Protein AF-A0A7K2XE17-F1 (afdb_monomer)

Solvent-accessible surface area (backbone atoms only — not comparable to full-atom values): 9477 Å² total; per-residue (Å²): 134,84,72,83,74,56,67,68,61,53,50,53,51,52,53,55,47,51,51,34,30,51,54,33,38,53,53,49,50,50,53,53,50,50,45,60,74,65,33,60,80,49,56,64,69,56,57,62,64,62,28,49,52,53,16,50,49,18,46,77,15,63,18,51,29,50,17,52,53,35,46,54,56,49,51,29,61,78,66,51,88,70,24,62,62,54,38,49,54,51,47,51,56,50,46,49,51,39,53,46,54,80,43,31,94,77,43,60,69,72,57,32,50,51,44,41,44,56,34,45,42,85,70,80,89,79,78,80,89,82,88,65,57,68,44,80,78,47,76,50,80,49,64,65,100,85,43,39,38,37,42,34,36,33,38,23,75,79,76,74,43,78,48,78,49,79,46,79,87

Secondary structure (DSSP, 8-state):
-PPPPPHHHHHHHHHHHHHHHHHHHHHHHHHHHHHHHH-HHHHTTS-HHHHHHHHHHHHHTT-HHHHHHHHHHHHGGGS-TTHHHHHHHHHHHHHHHHHHHHTGGGS-HHHHHHHHHHTTPPPPPPSPPPP--EEEEEEEEEE-SS-EEEEEEEEETTT--EEEEEEE-

Mean predicted aligned error: 8.04 Å

pLDDT: mean 89.32, std 10.53, range [36.03, 98.06]

Radius of gyration: 19.33 Å; Cα contacts (8 Å, |Δi|>4): 186; chains: 1; bounding box: 42×34×56 Å

Nearest PDB structures (foldseek):
  8y0w-assembly1_5  TM=8.447E-01  e=1.929E+00  Homo sapiens
  4ilu-assembly1_A-2  TM=6.349E-01  e=7.918E+00  Mycobacterium tuberculosis

Structure (mmCIF, N/CA/C/O backbone):
data_AF-A0A7K2XE17-F1
#
_entry.id   AF-A0A7K2XE17-F1
#
loop_
_atom_site.group_PDB
_atom_site.id
_atom_site.type_symbol
_atom_site.label_atom_id
_atom_site.label_alt_id
_atom_site.label_comp_id
_atom_site.label_asym_id
_atom_site.label_entity_id
_atom_site.label_seq_id
_atom_site.pdbx_PDB_ins_code
_atom_site.Cartn_x
_atom_site.Cartn_y
_atom_site.Cartn_z
_atom_site.occupancy
_atom_site.B_iso_or_equiv
_atom_site.auth_seq_id
_atom_site.auth_comp_id
_atom_site.auth_asym_id
_atom_site.auth_atom_id
_atom_site.pdbx_PDB_model_num
ATOM 1 N N . GLY A 1 1 ? -10.850 20.843 24.820 1.00 36.03 1 GLY A N 1
ATOM 2 C CA . GLY A 1 1 ? -11.757 19.750 24.444 1.00 36.03 1 GLY A CA 1
ATOM 3 C C . GLY A 1 1 ? -12.354 20.090 23.105 1.00 36.03 1 GLY A C 1
ATOM 4 O O . GLY A 1 1 ? -13.130 21.029 23.038 1.00 36.03 1 GLY A O 1
ATOM 5 N N . GLU A 1 2 ? -11.930 19.410 22.046 1.00 44.91 2 GLU A N 1
ATOM 6 C CA . GLU A 1 2 ? -12.621 19.460 20.756 1.00 44.91 2 GLU A CA 1
ATOM 7 C C . GLU A 1 2 ? -13.904 18.633 20.881 1.00 44.91 2 GLU A C 1
ATOM 9 O O . GLU A 1 2 ? -13.855 17.477 21.304 1.00 44.91 2 GLU A O 1
ATOM 14 N N . GLY A 1 3 ? -15.055 19.236 20.577 1.00 53.03 3 GLY A N 1
ATOM 15 C CA . GLY A 1 3 ? -16.318 18.503 20.481 1.00 53.03 3 GLY A CA 1
ATOM 16 C C . GLY A 1 3 ? -16.243 17.412 19.401 1.00 53.03 3 GLY A C 1
ATOM 17 O O . GLY A 1 3 ? -15.408 17.505 18.497 1.00 53.03 3 GLY A O 1
ATOM 18 N N . PRO A 1 4 ? -17.088 16.366 19.474 1.00 62.28 4 PRO A N 1
ATOM 19 C CA . PRO A 1 4 ? -17.073 15.288 18.492 1.00 62.28 4 PRO A CA 1
ATOM 20 C C . PRO A 1 4 ? -17.254 15.860 17.081 1.00 62.28 4 PRO A C 1
ATOM 22 O O . PRO A 1 4 ? -18.144 16.675 16.838 1.00 62.28 4 PRO A O 1
ATOM 25 N N . ALA A 1 5 ? -16.373 15.462 16.161 1.00 69.19 5 ALA A N 1
ATOM 26 C CA . ALA A 1 5 ? -16.381 15.962 14.793 1.00 69.19 5 ALA A CA 1
ATOM 27 C C . ALA A 1 5 ? -17.738 15.705 14.116 1.00 69.19 5 ALA A C 1
ATOM 29 O O . ALA A 1 5 ? -18.265 14.596 14.197 1.00 69.19 5 ALA A O 1
ATOM 30 N N . ASP A 1 6 ? -18.258 16.714 13.407 1.00 83.88 6 ASP A N 1
ATOM 31 C CA . ASP A 1 6 ? -19.505 16.623 12.639 1.00 83.88 6 ASP A CA 1
ATOM 32 C C . ASP A 1 6 ? -19.505 15.365 11.732 1.00 83.88 6 ASP A C 1
ATOM 34 O O . ASP A 1 6 ? -18.639 15.243 10.850 1.00 83.88 6 ASP A O 1
ATOM 38 N N . PRO A 1 7 ? -20.463 14.432 11.913 1.00 82.00 7 PRO A N 1
ATOM 39 C CA . PRO A 1 7 ? -20.561 13.200 11.132 1.00 82.00 7 PRO A CA 1
ATOM 40 C C . PRO A 1 7 ? -20.594 13.435 9.616 1.00 82.00 7 PRO A C 1
ATOM 42 O O . PRO A 1 7 ? -20.019 12.657 8.848 1.00 82.00 7 PRO A O 1
ATOM 45 N N . VAL A 1 8 ? -21.219 14.528 9.165 1.00 83.50 8 VAL A N 1
ATOM 46 C CA . VAL A 1 8 ? -21.309 14.874 7.739 1.00 83.50 8 VAL A CA 1
ATOM 47 C C . VAL A 1 8 ? -19.944 15.313 7.210 1.00 83.50 8 VAL A C 1
ATOM 49 O O . VAL A 1 8 ? -19.529 14.887 6.126 1.00 83.50 8 VAL A O 1
ATOM 52 N N . ALA A 1 9 ? -19.205 16.109 7.985 1.00 84.06 9 ALA A N 1
ATOM 53 C CA . ALA A 1 9 ? -17.843 16.512 7.652 1.00 84.06 9 ALA A CA 1
ATOM 54 C C . ALA A 1 9 ? -16.876 15.312 7.614 1.00 84.06 9 ALA A C 1
ATOM 56 O O . ALA A 1 9 ? -16.038 15.221 6.711 1.00 84.06 9 ALA A O 1
ATOM 57 N N . VAL A 1 10 ? -17.007 14.353 8.540 1.00 83.56 10 VAL A N 1
ATOM 58 C CA . VAL A 1 10 ? -16.211 13.110 8.551 1.00 83.56 10 VAL A CA 1
ATOM 59 C C . VAL A 1 10 ? -16.487 12.257 7.311 1.00 83.56 10 VAL A C 1
ATOM 61 O O . VAL A 1 10 ? -15.538 11.807 6.656 1.00 83.56 10 VAL A O 1
ATOM 64 N N . ARG A 1 11 ? -17.762 12.0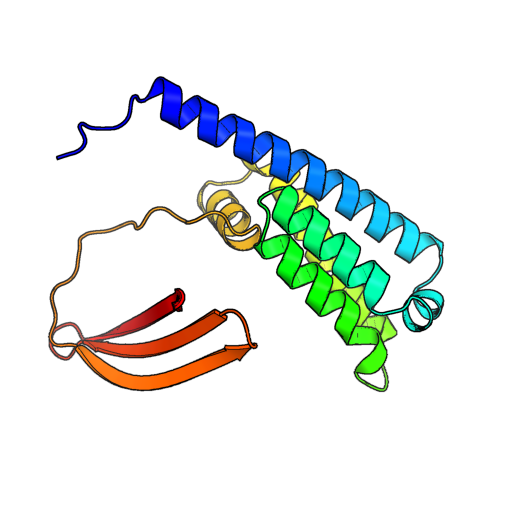76 6.943 1.00 83.75 11 ARG A N 1
ATOM 65 C CA . ARG A 1 11 ? -18.144 11.319 5.743 1.00 83.75 11 ARG A CA 1
ATOM 66 C C . ARG A 1 11 ? -17.584 11.961 4.474 1.00 83.75 11 ARG A C 1
ATOM 68 O O . ARG A 1 11 ? -16.876 11.295 3.724 1.00 83.75 11 ARG A O 1
ATOM 75 N N . ARG A 1 12 ? -17.776 13.275 4.297 1.00 88.75 12 ARG A N 1
ATOM 76 C CA . ARG A 1 12 ? -17.244 14.023 3.141 1.00 88.75 12 ARG A CA 1
ATOM 77 C C . ARG A 1 12 ? -15.722 13.928 3.022 1.00 88.75 12 ARG A C 1
ATOM 79 O O . ARG A 1 12 ? -15.197 13.818 1.916 1.00 88.75 12 ARG A O 1
ATOM 86 N N . ARG A 1 13 ? -14.985 13.976 4.140 1.00 88.88 13 ARG A N 1
ATOM 87 C CA . ARG A 1 13 ? -13.520 13.787 4.130 1.00 88.88 13 ARG A CA 1
ATOM 88 C C . ARG A 1 13 ? -13.135 12.378 3.688 1.00 88.88 13 ARG A C 1
ATOM 90 O O . ARG A 1 13 ? -12.219 12.234 2.881 1.00 88.88 13 ARG A O 1
ATOM 97 N N . THR A 1 14 ? -13.842 11.365 4.183 1.00 88.00 14 THR A N 1
ATOM 98 C CA . THR A 1 14 ? -13.619 9.963 3.805 1.00 88.00 14 THR A CA 1
ATOM 99 C C . THR A 1 14 ? -13.877 9.738 2.315 1.00 88.00 14 THR A C 1
ATOM 101 O O . THR A 1 14 ? -13.032 9.155 1.641 1.00 88.00 14 THR A O 1
ATOM 104 N N . GLU A 1 15 ? -14.981 10.263 1.781 1.00 91.62 15 GLU A N 1
ATOM 105 C CA . GLU A 1 15 ? -15.332 10.175 0.355 1.00 91.62 15 GLU A CA 1
ATOM 106 C C . GLU A 1 15 ? -14.296 10.876 -0.533 1.00 91.62 15 GLU A C 1
ATOM 108 O O . GLU A 1 15 ? -13.803 10.294 -1.498 1.00 91.62 15 GLU A O 1
ATOM 113 N N . ARG A 1 16 ? -13.887 12.104 -0.180 1.00 94.44 16 ARG A N 1
ATOM 114 C CA . ARG A 1 16 ? -12.844 12.841 -0.918 1.00 94.44 16 ARG A CA 1
ATOM 115 C C . ARG A 1 16 ? -11.512 12.096 -0.924 1.00 94.44 16 ARG A C 1
ATOM 117 O O . ARG A 1 16 ? -10.844 12.057 -1.955 1.00 94.44 16 ARG A O 1
ATOM 124 N N . ARG A 1 17 ? -11.123 11.501 0.208 1.00 94.50 17 ARG A N 1
ATOM 125 C CA . ARG A 1 17 ? -9.916 10.671 0.298 1.00 94.50 17 ARG A CA 1
ATOM 126 C C . ARG A 1 17 ? -10.033 9.433 -0.588 1.00 94.50 17 ARG A C 1
ATOM 128 O O . ARG A 1 17 ? -9.111 9.156 -1.345 1.00 94.50 17 ARG A O 1
ATOM 135 N N . ALA A 1 18 ? -11.167 8.736 -0.552 1.00 94.81 18 ALA A N 1
ATOM 136 C CA . ALA A 1 18 ? -11.401 7.574 -1.404 1.00 94.81 18 ALA A CA 1
ATOM 137 C C . ALA A 1 18 ? -11.346 7.927 -2.902 1.00 94.81 18 ALA A C 1
ATOM 139 O O . ALA A 1 18 ? -10.758 7.181 -3.685 1.00 94.81 18 ALA A O 1
ATOM 140 N N . ALA A 1 19 ? -11.880 9.086 -3.300 1.00 96.62 19 ALA A N 1
ATOM 141 C CA . ALA A 1 19 ? -11.807 9.572 -4.677 1.00 96.62 19 ALA A CA 1
ATOM 142 C C . ALA A 1 19 ? -10.360 9.848 -5.129 1.00 96.62 19 ALA A C 1
ATOM 144 O O . ALA A 1 19 ? -9.980 9.449 -6.229 1.00 96.62 19 ALA A O 1
ATOM 145 N N . ARG A 1 20 ? -9.533 10.467 -4.271 1.00 98.00 20 ARG A N 1
ATOM 146 C CA . ARG A 1 20 ? -8.102 10.693 -4.552 1.00 98.00 20 ARG A CA 1
ATOM 147 C C . ARG A 1 20 ? -7.348 9.378 -4.742 1.00 98.00 20 ARG A C 1
ATOM 149 O O . ARG A 1 20 ? -6.683 9.218 -5.761 1.00 98.00 20 ARG A O 1
ATOM 156 N N . ILE A 1 21 ? -7.538 8.421 -3.831 1.00 97.94 21 ILE A N 1
ATOM 157 C CA . ILE A 1 21 ? -6.902 7.096 -3.915 1.00 97.94 21 ILE A CA 1
ATOM 158 C C . ILE A 1 21 ? -7.343 6.382 -5.195 1.00 97.94 21 ILE A C 1
ATOM 160 O O . ILE A 1 21 ? -6.516 5.831 -5.907 1.00 97.94 21 ILE A O 1
ATOM 164 N N . THR A 1 22 ? -8.633 6.445 -5.530 1.00 98.06 22 THR A N 1
ATOM 165 C CA . THR A 1 22 ? -9.182 5.845 -6.756 1.00 98.06 22 THR A CA 1
ATOM 166 C C . THR A 1 22 ? -8.557 6.434 -8.019 1.00 98.06 22 THR A C 1
ATOM 168 O O . THR A 1 22 ? -8.248 5.692 -8.948 1.00 98.06 22 THR A O 1
ATOM 171 N N . SER A 1 23 ? -8.353 7.753 -8.062 1.00 97.50 23 SER A N 1
ATOM 172 C CA . SER A 1 23 ? -7.655 8.400 -9.175 1.00 97.50 23 SER A CA 1
ATOM 173 C C . SER A 1 23 ? -6.205 7.925 -9.279 1.00 97.50 23 SER A C 1
ATOM 175 O O . SER A 1 23 ? -5.765 7.575 -10.370 1.00 97.50 23 SER A O 1
ATOM 177 N N . GLY A 1 24 ? -5.487 7.864 -8.151 1.00 97.50 24 GLY A N 1
ATOM 178 C CA . GLY A 1 24 ? -4.109 7.370 -8.107 1.00 97.50 24 GLY A CA 1
ATOM 179 C C . GLY A 1 24 ? -3.987 5.911 -8.550 1.00 97.50 24 GLY A C 1
ATOM 180 O O . GLY A 1 24 ? -3.167 5.603 -9.406 1.00 97.50 24 GLY A O 1
ATOM 181 N N . ALA A 1 25 ? -4.856 5.029 -8.051 1.00 97.44 25 ALA A N 1
ATOM 182 C CA . ALA A 1 25 ? -4.868 3.611 -8.415 1.00 97.44 25 ALA A CA 1
ATOM 183 C C . ALA A 1 25 ? -5.106 3.392 -9.920 1.00 97.44 25 ALA A C 1
ATOM 185 O O . ALA A 1 25 ? -4.471 2.541 -10.530 1.00 97.44 25 ALA A O 1
ATOM 186 N N . ARG A 1 26 ? -5.980 4.189 -10.554 1.00 97.50 26 ARG A N 1
ATOM 187 C CA . ARG A 1 26 ? -6.195 4.123 -12.013 1.00 97.50 26 ARG A CA 1
ATOM 188 C C . ARG A 1 26 ? -4.979 4.592 -12.807 1.00 97.50 26 ARG A C 1
ATOM 190 O O . ARG A 1 26 ? -4.645 3.992 -13.824 1.00 97.50 26 ARG A O 1
ATOM 197 N N . GLU A 1 27 ? -4.318 5.659 -12.358 1.00 96.31 27 GLU A N 1
ATOM 198 C CA . GLU A 1 27 ? -3.073 6.112 -12.986 1.00 96.31 27 GLU A CA 1
ATOM 199 C C . GLU A 1 27 ? -1.973 5.048 -12.853 1.00 96.31 27 GLU A C 1
ATOM 201 O O . GLU A 1 27 ? -1.265 4.766 -13.820 1.00 96.31 27 GLU A O 1
ATOM 206 N N . LEU A 1 28 ? -1.852 4.423 -11.677 1.00 96.50 28 LEU A N 1
ATOM 207 C CA . LEU A 1 28 ? -0.892 3.350 -11.436 1.00 96.50 28 LEU A CA 1
ATOM 208 C C . LEU A 1 28 ? -1.183 2.119 -12.308 1.00 96.50 28 LEU A C 1
ATOM 210 O O . LEU A 1 28 ? -0.263 1.605 -12.941 1.00 96.50 28 LEU A O 1
ATOM 214 N N . GLU A 1 29 ? -2.447 1.707 -12.433 1.00 95.44 29 GLU A N 1
ATOM 215 C CA . GLU A 1 29 ? -2.879 0.623 -13.327 1.00 95.44 29 GLU A CA 1
ATOM 216 C C . GLU A 1 29 ? -2.466 0.890 -14.786 1.00 95.44 29 GLU A C 1
ATOM 218 O O . GLU A 1 29 ? -1.941 -0.002 -15.463 1.00 95.44 29 GLU A O 1
ATOM 223 N N . GLN A 1 30 ? -2.634 2.129 -15.260 1.00 94.44 30 GLN A N 1
ATOM 224 C CA . GLN A 1 30 ? -2.212 2.535 -16.600 1.00 94.44 30 GLN A CA 1
ATOM 225 C C . GLN A 1 30 ? -0.687 2.448 -16.759 1.00 94.44 30 GLN A C 1
ATOM 227 O O . GLN A 1 30 ? -0.205 1.829 -17.708 1.00 94.44 30 GLN A O 1
ATOM 232 N N . ARG A 1 31 ? 0.080 2.981 -15.799 1.00 93.31 31 ARG A N 1
ATOM 233 C CA . ARG A 1 31 ? 1.553 2.927 -15.817 1.00 93.31 31 ARG A CA 1
ATOM 234 C C . ARG A 1 31 ? 2.087 1.493 -15.783 1.00 93.31 31 ARG A C 1
ATOM 236 O O . ARG A 1 31 ? 3.008 1.173 -16.530 1.00 93.31 31 ARG A O 1
ATOM 243 N N . LEU A 1 32 ? 1.505 0.620 -14.956 1.00 93.62 32 LEU A N 1
ATOM 244 C CA . LEU A 1 32 ? 1.854 -0.805 -14.913 1.00 93.62 32 LEU A CA 1
ATOM 245 C C . LEU A 1 32 ? 1.565 -1.486 -16.254 1.00 93.62 32 LEU A C 1
ATOM 247 O O . LEU A 1 32 ? 2.377 -2.266 -16.745 1.00 93.62 32 LEU A O 1
ATOM 251 N N . THR A 1 33 ? 0.435 -1.162 -16.880 1.00 92.88 33 THR A N 1
ATOM 252 C CA . THR A 1 33 ? 0.084 -1.696 -18.200 1.00 92.88 33 THR A CA 1
ATOM 253 C C . THR A 1 33 ? 1.082 -1.243 -19.266 1.00 92.88 33 THR A C 1
AT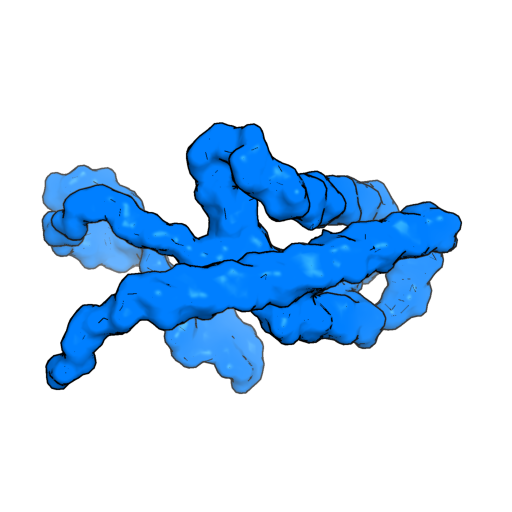OM 255 O O . THR A 1 33 ? 1.528 -2.054 -20.078 1.00 92.88 33 THR A O 1
ATOM 258 N N . ASP A 1 34 ? 1.472 0.030 -19.255 1.00 91.81 34 ASP A N 1
ATOM 259 C CA . ASP A 1 34 ? 2.428 0.577 -20.219 1.00 91.81 34 ASP A CA 1
ATOM 260 C C . ASP A 1 34 ? 3.839 0.011 -20.021 1.00 91.81 34 ASP A C 1
ATOM 262 O O . ASP A 1 34 ? 4.514 -0.304 -21.003 1.00 91.81 34 ASP A O 1
ATOM 266 N N . LEU A 1 35 ? 4.249 -0.233 -18.773 1.00 90.50 35 LEU A N 1
ATOM 267 C CA . LEU A 1 35 ? 5.476 -0.964 -18.454 1.00 90.50 35 LEU A CA 1
ATOM 268 C C . LEU A 1 35 ? 5.476 -2.366 -19.079 1.00 90.50 35 LEU A C 1
ATOM 270 O O . LEU A 1 35 ? 6.452 -2.763 -19.717 1.00 90.50 35 LEU A O 1
ATOM 274 N N . LEU A 1 36 ? 4.381 -3.115 -18.912 1.00 90.69 36 LEU A N 1
ATOM 275 C CA . LEU A 1 36 ? 4.258 -4.470 -19.451 1.00 90.69 36 LEU A CA 1
ATOM 276 C C . LEU A 1 36 ? 4.238 -4.471 -20.984 1.00 90.69 36 LEU A C 1
ATOM 278 O O . LEU A 1 36 ? 4.899 -5.310 -21.594 1.00 90.69 36 LEU A O 1
ATOM 282 N N . ARG A 1 37 ? 3.556 -3.503 -21.613 1.00 90.62 37 ARG A N 1
ATOM 283 C CA . ARG A 1 37 ? 3.572 -3.312 -23.076 1.00 90.62 37 ARG A CA 1
ATOM 284 C C . ARG A 1 37 ? 4.963 -2.963 -23.605 1.00 90.62 37 ARG A C 1
ATOM 286 O O . ARG A 1 37 ? 5.343 -3.447 -24.665 1.00 90.62 37 ARG A O 1
ATOM 293 N N . GLY A 1 38 ? 5.713 -2.135 -22.877 1.00 88.75 38 GLY A N 1
ATOM 294 C CA . GLY A 1 38 ? 7.083 -1.743 -23.223 1.00 88.75 38 GLY A CA 1
ATOM 295 C C . GLY A 1 38 ? 8.130 -2.837 -22.985 1.00 88.75 38 GLY A C 1
ATOM 296 O O . GLY A 1 38 ? 9.267 -2.713 -23.444 1.00 88.75 38 GLY A O 1
ATOM 297 N N . GLY A 1 39 ? 7.748 -3.914 -22.294 1.00 89.69 39 GLY A N 1
ATOM 298 C CA . GLY A 1 39 ? 8.615 -5.029 -21.943 1.00 89.69 39 GLY A CA 1
ATOM 299 C C . GLY A 1 39 ? 9.489 -4.743 -20.720 1.00 89.69 39 GLY A C 1
ATOM 300 O O . GLY A 1 39 ? 10.115 -3.692 -20.578 1.00 89.69 39 GLY A O 1
ATOM 301 N N . LEU A 1 40 ? 9.609 -5.743 -19.845 1.00 87.06 40 LEU A N 1
ATOM 302 C CA . LEU A 1 40 ? 10.300 -5.610 -18.557 1.00 87.06 40 LEU A CA 1
ATOM 303 C C . LEU A 1 40 ? 11.782 -5.253 -18.703 1.00 87.06 40 LEU A C 1
ATOM 305 O O . LEU A 1 40 ? 12.310 -4.537 -17.868 1.00 87.06 40 LEU A O 1
ATOM 309 N N . ALA A 1 41 ? 12.449 -5.667 -19.785 1.00 81.06 41 ALA A N 1
ATOM 310 C CA . ALA A 1 41 ? 13.852 -5.328 -20.037 1.00 81.06 41 ALA A CA 1
ATOM 311 C C . ALA A 1 41 ? 14.096 -3.812 -20.178 1.00 81.06 41 ALA A C 1
ATOM 313 O O . ALA A 1 41 ? 15.200 -3.337 -19.908 1.00 81.06 41 ALA A O 1
ATOM 314 N N . ALA A 1 42 ? 13.082 -3.039 -20.587 1.00 76.50 42 ALA A N 1
ATOM 315 C CA . ALA A 1 42 ? 13.155 -1.581 -20.619 1.00 76.50 42 ALA A CA 1
ATOM 316 C C . ALA A 1 42 ? 13.081 -0.958 -19.216 1.00 76.50 42 ALA A C 1
ATOM 318 O O . ALA A 1 42 ? 13.656 0.108 -19.001 1.00 76.50 42 ALA A O 1
ATOM 319 N N . ALA A 1 43 ? 12.476 -1.657 -18.250 1.00 77.06 43 ALA A N 1
ATOM 320 C CA . ALA A 1 43 ? 12.352 -1.207 -16.866 1.00 77.06 43 ALA A CA 1
ATOM 321 C C . ALA A 1 43 ? 13.710 -1.057 -16.156 1.00 77.06 43 ALA A C 1
ATOM 323 O O . ALA A 1 43 ? 13.876 -0.209 -15.283 1.00 77.06 43 ALA A O 1
ATOM 324 N N . GLY A 1 44 ? 14.711 -1.847 -16.561 1.00 69.00 44 GLY A N 1
ATOM 325 C CA . GLY A 1 44 ? 16.085 -1.700 -16.071 1.00 69.00 44 GLY A CA 1
ATOM 326 C C . GLY A 1 44 ? 16.803 -0.456 -16.599 1.00 69.00 44 GLY A C 1
ATOM 327 O O . GLY A 1 44 ? 17.831 -0.073 -16.053 1.00 69.00 44 GLY A O 1
ATOM 328 N N . ARG A 1 45 ? 16.267 0.187 -17.647 1.00 69.25 45 ARG A N 1
ATOM 329 C CA . ARG A 1 45 ? 16.792 1.442 -18.211 1.00 69.25 45 ARG A CA 1
ATOM 330 C C . ARG A 1 45 ? 16.034 2.672 -17.721 1.00 69.25 45 ARG A C 1
ATOM 332 O O . ARG A 1 45 ? 16.586 3.769 -17.758 1.00 69.25 45 ARG A O 1
ATOM 339 N N . SER A 1 46 ? 14.785 2.517 -17.279 1.00 67.75 46 SER A N 1
ATOM 340 C CA . SER A 1 46 ? 14.057 3.593 -16.605 1.00 67.75 46 SER A CA 1
ATOM 341 C C . SER A 1 46 ? 14.744 3.921 -15.283 1.00 67.75 46 SER A C 1
ATOM 343 O O . SER A 1 46 ? 14.847 3.075 -14.399 1.00 67.75 46 SER A O 1
ATOM 345 N N . GLY A 1 47 ? 15.243 5.151 -15.163 1.00 68.00 47 GLY A N 1
ATOM 346 C CA . GLY A 1 47 ? 15.936 5.600 -13.961 1.00 68.00 47 GLY A CA 1
ATOM 347 C C . GLY A 1 47 ? 15.023 5.612 -12.733 1.00 68.00 47 GLY A C 1
ATOM 348 O O . GLY A 1 47 ? 13.811 5.808 -12.841 1.00 68.00 47 GLY A O 1
ATOM 349 N N . HIS A 1 48 ? 15.635 5.489 -11.552 1.00 76.25 48 HIS A N 1
ATOM 350 C CA . HIS A 1 48 ? 14.981 5.556 -10.237 1.00 76.25 48 HIS A CA 1
ATOM 351 C C . HIS A 1 48 ? 14.027 6.763 -10.085 1.00 76.25 48 HIS A C 1
ATOM 353 O O . HIS A 1 48 ? 13.026 6.686 -9.377 1.00 76.25 48 HIS A O 1
ATOM 359 N N . GLY A 1 49 ? 14.293 7.870 -10.790 1.00 84.31 49 GLY A N 1
ATOM 360 C CA . GLY A 1 49 ? 13.457 9.073 -10.771 1.00 84.31 49 GLY A CA 1
ATOM 361 C C . GLY A 1 49 ? 12.011 8.863 -11.238 1.00 84.31 49 GLY A C 1
ATOM 362 O O . GLY A 1 49 ? 11.110 9.441 -10.641 1.00 84.31 49 GLY A O 1
ATOM 363 N N . LEU A 1 50 ? 11.758 8.007 -12.237 1.00 87.25 50 LEU A N 1
ATOM 364 C CA . LEU A 1 50 ? 10.387 7.746 -12.715 1.00 87.25 50 LEU A CA 1
ATOM 365 C C . LEU A 1 50 ? 9.555 6.982 -11.675 1.00 87.25 50 LEU A C 1
ATOM 367 O O . LEU A 1 50 ? 8.358 7.235 -11.507 1.00 87.25 50 LEU A O 1
ATOM 371 N N . TRP A 1 51 ? 10.196 6.061 -10.955 1.00 91.25 51 TRP A N 1
ATOM 372 C CA . TRP A 1 51 ? 9.570 5.321 -9.863 1.00 91.25 51 TRP A CA 1
ATOM 373 C C . TRP A 1 51 ? 9.278 6.233 -8.674 1.00 91.25 51 TRP A C 1
ATOM 375 O O . TRP A 1 51 ? 8.161 6.214 -8.163 1.00 91.25 51 TRP A O 1
ATOM 385 N N . GLU A 1 52 ? 10.216 7.104 -8.297 1.00 92.75 52 GLU A N 1
ATOM 386 C CA . GLU A 1 52 ? 9.973 8.085 -7.232 1.00 92.75 52 GLU A CA 1
ATOM 387 C C . GLU A 1 52 ? 8.897 9.106 -7.595 1.00 92.75 52 GLU A C 1
ATOM 389 O O . GLU A 1 52 ? 8.058 9.423 -6.755 1.00 92.75 52 GLU A O 1
ATOM 394 N N . GLU A 1 53 ? 8.843 9.575 -8.844 1.00 94.62 53 GLU A N 1
ATOM 395 C CA . GLU A 1 53 ? 7.757 10.447 -9.297 1.00 94.62 53 GLU A CA 1
ATOM 396 C C . GLU A 1 53 ? 6.400 9.736 -9.182 1.00 94.62 53 GLU A C 1
ATOM 398 O O . GLU A 1 53 ? 5.425 10.299 -8.682 1.00 94.62 53 GLU A O 1
ATOM 403 N N . THR A 1 54 ? 6.336 8.467 -9.593 1.00 94.81 54 THR A N 1
ATOM 404 C CA . THR A 1 54 ? 5.122 7.652 -9.462 1.00 94.81 54 THR A CA 1
ATOM 405 C C . THR A 1 54 ? 4.741 7.459 -7.988 1.00 94.81 54 THR A C 1
ATOM 407 O O . THR A 1 54 ? 3.570 7.581 -7.629 1.00 94.81 54 THR A O 1
ATOM 410 N N . ALA A 1 55 ? 5.715 7.213 -7.108 1.00 95.81 55 ALA A N 1
ATOM 411 C CA . ALA A 1 55 ? 5.482 7.047 -5.678 1.00 95.81 55 ALA A CA 1
ATOM 412 C C . ALA A 1 55 ? 5.004 8.353 -5.022 1.00 95.81 55 ALA A C 1
ATOM 414 O O . ALA A 1 55 ? 4.085 8.323 -4.203 1.00 95.81 55 ALA A O 1
ATOM 415 N N . ALA A 1 56 ? 5.570 9.500 -5.408 1.00 95.94 56 ALA A N 1
ATOM 416 C CA . ALA A 1 56 ? 5.126 10.816 -4.955 1.00 95.94 56 ALA A CA 1
ATOM 417 C C . ALA A 1 56 ? 3.661 11.074 -5.341 1.00 95.94 56 ALA A C 1
ATOM 419 O O . ALA A 1 56 ? 2.860 11.438 -4.482 1.00 95.94 56 ALA A O 1
ATOM 420 N N . ARG A 1 57 ? 3.265 10.742 -6.577 1.00 96.94 57 ARG A N 1
ATOM 421 C CA . ARG A 1 57 ? 1.861 10.830 -7.013 1.00 96.94 57 ARG A CA 1
ATOM 422 C C . ARG A 1 57 ? 0.925 9.952 -6.180 1.00 96.94 57 ARG A C 1
ATOM 424 O O . ARG A 1 57 ? -0.206 10.351 -5.914 1.00 96.94 57 ARG A O 1
ATOM 431 N N . MET A 1 58 ? 1.376 8.783 -5.716 1.00 97.88 58 MET A N 1
ATOM 432 C CA . MET A 1 58 ? 0.582 7.950 -4.798 1.00 97.88 58 MET A CA 1
ATOM 433 C C . MET A 1 58 ? 0.439 8.586 -3.409 1.00 97.88 58 MET A C 1
ATOM 435 O O . MET A 1 58 ? -0.622 8.477 -2.790 1.00 97.88 58 MET A O 1
ATOM 439 N N . VAL A 1 59 ? 1.466 9.287 -2.918 1.00 96.25 59 VAL A N 1
ATOM 440 C CA . VAL A 1 59 ? 1.372 10.080 -1.680 1.00 96.25 59 VAL A CA 1
ATOM 441 C C . VAL A 1 59 ? 0.356 11.213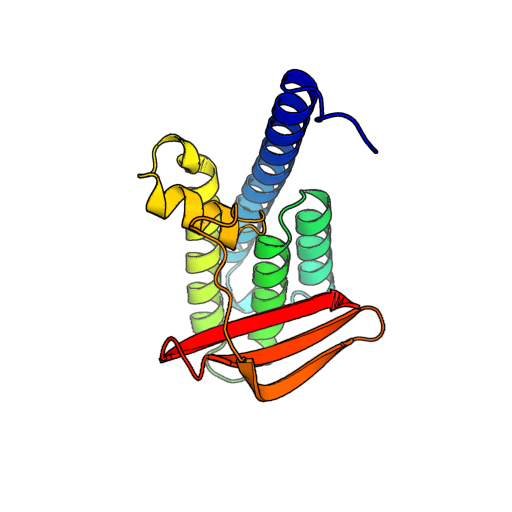 -1.845 1.00 9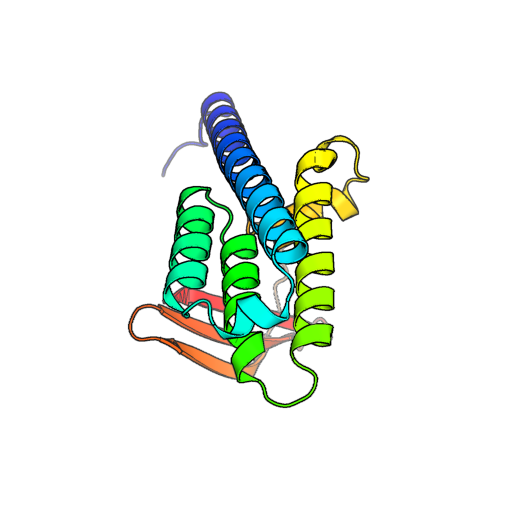6.25 59 VAL A C 1
ATOM 443 O O . VAL A 1 59 ? -0.522 11.360 -0.991 1.00 96.25 59 VAL A O 1
ATOM 446 N N . ASP A 1 60 ? 0.396 11.939 -2.964 1.00 96.00 60 ASP A N 1
ATOM 447 C CA . ASP A 1 60 ? -0.560 13.010 -3.286 1.00 96.00 60 ASP A CA 1
ATOM 448 C C . ASP A 1 60 ? -1.996 12.478 -3.427 1.00 96.00 60 ASP A C 1
ATOM 450 O O . ASP A 1 60 ? -2.963 13.090 -2.955 1.00 96.00 60 ASP A O 1
ATOM 454 N N . ALA A 1 61 ? -2.139 11.272 -3.985 1.00 97.38 61 ALA A N 1
ATOM 455 C CA . ALA A 1 61 ? -3.392 10.523 -4.044 1.00 97.38 61 ALA A CA 1
ATOM 456 C C . ALA A 1 61 ? -3.865 10.003 -2.670 1.00 97.38 61 ALA A C 1
ATOM 458 O O . ALA A 1 61 ? -4.952 9.437 -2.567 1.00 97.38 61 ALA A O 1
ATOM 459 N N . GLN A 1 62 ? -3.099 10.221 -1.596 1.00 96.75 62 GLN A N 1
ATOM 460 C CA . GLN A 1 62 ? -3.358 9.739 -0.235 1.00 96.75 62 GLN A CA 1
ATOM 461 C C . GLN A 1 62 ? -3.347 8.210 -0.090 1.00 96.75 62 GLN A C 1
ATOM 463 O O . GLN A 1 62 ? -4.015 7.668 0.801 1.00 96.75 62 GLN A O 1
ATOM 468 N N . ALA A 1 63 ? -2.551 7.540 -0.927 1.00 97.06 63 ALA A N 1
ATOM 469 C CA . ALA A 1 63 ? -2.343 6.097 -0.972 1.00 97.06 63 ALA A CA 1
ATOM 470 C C . ALA A 1 63 ? -0.887 5.719 -0.612 1.00 97.06 63 ALA A C 1
ATOM 472 O O . ALA A 1 63 ? -0.156 5.172 -1.442 1.00 97.06 63 ALA A O 1
ATOM 473 N N . PRO A 1 64 ? -0.413 6.001 0.619 1.00 95.00 64 PRO A N 1
ATOM 474 C CA . PRO A 1 64 ? 0.988 5.781 0.982 1.00 95.00 64 PRO A CA 1
ATOM 475 C C . PRO A 1 64 ? 1.403 4.303 0.927 1.00 95.00 64 PRO A C 1
ATOM 477 O O . PRO A 1 64 ? 2.580 4.013 0.726 1.00 95.00 64 PRO A O 1
ATOM 480 N N . GLY A 1 65 ? 0.455 3.365 1.049 1.00 95.00 65 GLY A N 1
ATOM 481 C CA . GLY A 1 65 ? 0.730 1.944 0.840 1.00 95.00 65 GLY A CA 1
ATOM 482 C C . GLY A 1 65 ? 1.094 1.632 -0.614 1.00 95.00 65 GLY A C 1
ATOM 483 O O . GLY A 1 65 ? 2.088 0.955 -0.858 1.00 95.00 65 GLY A O 1
ATOM 484 N N . LEU A 1 66 ? 0.372 2.213 -1.581 1.00 96.94 66 LEU A N 1
ATOM 485 C CA . LEU A 1 66 ? 0.718 2.107 -3.005 1.00 96.94 66 LEU A CA 1
ATOM 486 C C . LEU A 1 66 ? 2.048 2.807 -3.311 1.00 96.94 66 LEU A C 1
ATOM 488 O O . LEU A 1 66 ? 2.851 2.282 -4.073 1.00 96.94 66 LEU A O 1
ATOM 492 N N . ALA A 1 67 ? 2.332 3.943 -2.664 1.00 96.56 67 ALA A N 1
ATOM 493 C CA . ALA A 1 67 ? 3.626 4.614 -2.796 1.00 96.56 67 ALA A CA 1
ATOM 494 C C . ALA A 1 67 ? 4.795 3.703 -2.385 1.00 96.56 67 ALA A C 1
ATOM 496 O O . ALA A 1 67 ? 5.803 3.649 -3.084 1.00 96.56 67 ALA A O 1
ATOM 497 N N . GLY A 1 68 ? 4.658 2.966 -1.276 1.00 94.38 68 GLY A N 1
ATOM 498 C CA . GLY A 1 68 ? 5.657 1.984 -0.841 1.00 94.38 68 GLY A CA 1
ATOM 499 C C . GLY A 1 68 ? 5.894 0.892 -1.885 1.00 94.38 68 GLY A C 1
ATOM 500 O O . GLY A 1 68 ? 7.033 0.653 -2.274 1.00 94.38 68 GLY A O 1
ATOM 501 N N . ARG A 1 69 ? 4.812 0.315 -2.420 1.00 95.69 69 ARG A N 1
ATOM 502 C CA . ARG A 1 69 ? 4.863 -0.717 -3.470 1.00 95.69 69 ARG A CA 1
ATOM 503 C C . ARG A 1 69 ? 5.566 -0.231 -4.737 1.00 95.69 69 ARG A C 1
ATOM 505 O O . ARG A 1 69 ? 6.370 -0.950 -5.315 1.00 95.69 69 ARG A O 1
ATOM 512 N N . VAL A 1 70 ? 5.312 1.009 -5.149 1.00 95.75 70 VAL A N 1
ATOM 513 C CA . VAL A 1 70 ? 5.981 1.620 -6.306 1.00 95.75 70 VAL A CA 1
ATOM 514 C C . VAL A 1 70 ? 7.488 1.777 -6.080 1.00 95.75 70 VAL A C 1
ATOM 516 O O . VAL A 1 70 ? 8.269 1.526 -6.996 1.00 95.75 70 VAL A O 1
ATOM 519 N N . ARG A 1 71 ? 7.921 2.145 -4.868 1.00 93.75 71 ARG A N 1
ATOM 520 C CA . ARG A 1 71 ? 9.357 2.208 -4.541 1.00 93.75 71 ARG A CA 1
ATOM 521 C C . ARG A 1 71 ? 10.004 0.828 -4.537 1.00 93.75 71 ARG A C 1
ATOM 523 O O . ARG A 1 71 ? 11.105 0.674 -5.057 1.00 93.75 71 ARG A O 1
ATOM 530 N N . GLU A 1 72 ? 9.304 -0.178 -4.015 1.00 92.56 72 GLU A N 1
ATOM 531 C CA . GLU A 1 72 ? 9.749 -1.575 -4.077 1.00 92.56 72 GLU A CA 1
ATOM 532 C C . GLU A 1 72 ? 9.946 -2.021 -5.533 1.00 92.56 72 GLU A C 1
ATOM 534 O O . GLU A 1 72 ? 11.007 -2.550 -5.856 1.00 92.56 72 GLU A O 1
ATOM 539 N N . LEU A 1 73 ? 9.003 -1.713 -6.436 1.00 93.56 73 LEU A N 1
ATOM 540 C CA . LEU A 1 73 ? 9.148 -1.974 -7.876 1.00 93.56 73 LEU A CA 1
ATOM 541 C C . LEU A 1 73 ? 10.400 -1.311 -8.467 1.00 93.56 73 LEU A C 1
ATOM 543 O O . LEU A 1 73 ? 11.139 -1.951 -9.216 1.00 93.56 73 LEU A O 1
ATOM 547 N N . GLY A 1 74 ? 10.668 -0.055 -8.101 1.00 92.25 74 GLY A N 1
ATOM 548 C CA . GLY A 1 74 ? 11.837 0.690 -8.573 1.00 92.25 74 GLY A CA 1
ATOM 549 C C . GLY A 1 74 ? 13.185 0.134 -8.106 1.00 92.25 74 GLY A C 1
ATOM 550 O O . GLY A 1 74 ? 14.188 0.315 -8.795 1.00 92.25 74 GLY A O 1
ATOM 551 N N . ALA A 1 75 ? 13.218 -0.583 -6.981 1.00 91.50 75 ALA A N 1
ATOM 552 C CA . ALA A 1 75 ? 14.432 -1.207 -6.456 1.00 91.50 75 ALA A CA 1
ATOM 553 C C . ALA A 1 75 ? 14.772 -2.550 -7.136 1.00 91.50 75 ALA A C 1
ATOM 555 O O . ALA A 1 75 ? 15.932 -2.971 -7.135 1.00 91.50 75 ALA A O 1
ATOM 556 N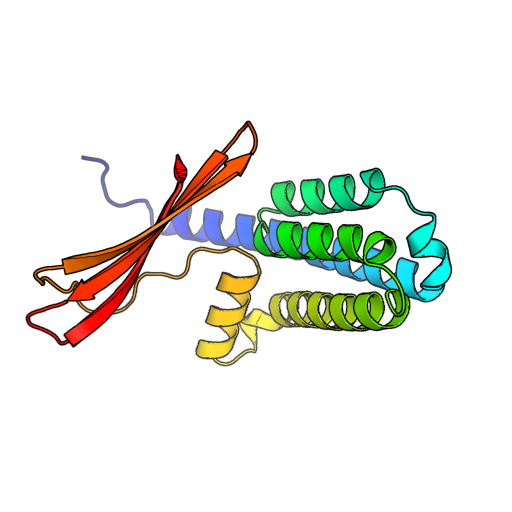 N . ILE A 1 76 ? 13.789 -3.231 -7.738 1.00 92.88 76 ILE A N 1
ATOM 557 C CA . ILE A 1 76 ? 13.962 -4.590 -8.274 1.00 92.88 76 ILE A CA 1
ATOM 558 C C . ILE A 1 76 ? 14.988 -4.669 -9.412 1.00 92.88 76 ILE A C 1
ATOM 560 O O . ILE A 1 76 ? 15.821 -5.577 -9.352 1.00 92.88 76 ILE A O 1
ATOM 564 N N . PRO A 1 77 ? 15.022 -3.777 -10.422 1.00 90.31 77 PRO A N 1
ATOM 565 C CA . PRO A 1 77 ? 15.979 -3.919 -11.520 1.00 90.31 77 PRO A CA 1
ATOM 566 C C . PRO A 1 77 ? 17.455 -3.915 -11.085 1.00 90.31 77 PRO A C 1
ATOM 568 O O . PRO A 1 77 ? 18.290 -4.523 -11.749 1.00 90.31 77 PRO A O 1
ATOM 571 N N . GLY A 1 78 ? 17.774 -3.290 -9.943 1.00 87.19 78 GLY A N 1
ATOM 572 C CA . GLY A 1 78 ? 19.115 -3.274 -9.344 1.00 87.19 78 GLY A CA 1
ATOM 573 C C . GLY A 1 78 ? 19.427 -4.456 -8.414 1.00 87.19 78 GLY A C 1
ATOM 574 O O . GLY A 1 78 ? 20.516 -4.519 -7.854 1.00 87.19 78 GLY A O 1
ATOM 575 N N . SER A 1 79 ? 18.501 -5.402 -8.236 1.00 89.06 79 SER A N 1
ATOM 576 C CA . SER A 1 79 ? 18.591 -6.471 -7.224 1.00 89.06 79 SER A CA 1
ATOM 577 C C . SER A 1 79 ? 19.320 -7.747 -7.683 1.00 89.06 79 SER A C 1
ATOM 579 O O . SER A 1 79 ? 19.228 -8.790 -7.028 1.00 89.06 79 SER A O 1
ATOM 581 N N . GLY A 1 80 ? 20.024 -7.697 -8.818 1.00 89.75 80 GLY A N 1
ATOM 582 C CA . GLY A 1 80 ? 20.809 -8.812 -9.360 1.00 89.75 80 GLY A CA 1
ATOM 583 C C . GLY A 1 80 ? 20.037 -9.753 -10.302 1.00 89.75 80 GLY A C 1
ATOM 584 O O . GLY A 1 80 ? 18.965 -9.401 -10.800 1.00 89.75 80 GLY A O 1
ATOM 585 N N . PRO A 1 81 ? 20.579 -10.952 -10.598 1.00 92.50 81 PRO A N 1
ATOM 586 C CA . PRO A 1 81 ? 19.987 -11.893 -11.552 1.00 92.50 81 PRO A CA 1
ATOM 587 C C . PRO A 1 81 ? 18.520 -12.237 -11.247 1.00 92.50 81 PRO A C 1
ATOM 589 O O . PRO A 1 81 ? 18.073 -12.201 -10.102 1.00 92.50 81 PRO A O 1
ATOM 592 N N . GLY A 1 82 ? 17.740 -12.548 -12.286 1.00 91.81 82 GLY A N 1
ATOM 593 C CA . GLY A 1 82 ? 16.321 -12.905 -12.140 1.00 91.81 82 GLY A CA 1
ATOM 594 C C . GLY A 1 82 ? 15.386 -11.740 -11.787 1.00 91.81 82 GLY A C 1
ATOM 595 O O . GLY A 1 82 ? 14.202 -11.961 -11.542 1.00 91.81 82 GLY A O 1
ATOM 596 N N . TRP A 1 83 ? 15.876 -10.496 -11.775 1.00 94.31 83 TRP A N 1
ATOM 597 C CA . TRP A 1 83 ? 15.045 -9.320 -11.508 1.00 94.31 83 TRP A CA 1
ATOM 598 C C . TRP A 1 83 ? 13.818 -9.165 -12.426 1.00 94.31 83 TRP A C 1
ATOM 600 O O . TRP A 1 83 ? 12.809 -8.695 -11.910 1.00 94.31 83 TRP A O 1
ATOM 610 N N . PRO A 1 84 ? 13.804 -9.560 -13.724 1.00 93.25 84 PRO A N 1
ATOM 611 C CA . PRO A 1 84 ? 12.608 -9.362 -14.544 1.00 93.25 84 PRO A CA 1
ATOM 612 C C . PRO A 1 84 ? 11.416 -10.184 -14.048 1.00 93.25 84 PRO A C 1
ATOM 614 O O . PRO A 1 84 ? 10.297 -9.686 -14.034 1.00 93.25 84 PRO A O 1
ATOM 617 N N . VAL A 1 85 ? 11.655 -11.421 -13.595 1.00 93.88 85 VAL A N 1
ATOM 618 C CA . VAL A 1 85 ? 10.601 -12.289 -13.043 1.00 93.88 85 VAL A CA 1
ATOM 619 C C . VAL A 1 85 ? 10.064 -11.697 -11.743 1.00 93.88 85 VAL A C 1
ATOM 621 O O . VAL A 1 85 ? 8.859 -11.512 -11.616 1.00 93.88 85 VAL A O 1
ATOM 624 N N . ARG A 1 86 ? 10.959 -11.286 -10.836 1.00 94.81 86 ARG A N 1
ATOM 625 C CA . ARG A 1 86 ? 10.577 -10.608 -9.588 1.00 94.81 86 ARG A CA 1
ATOM 626 C C . ARG A 1 86 ? 9.791 -9.324 -9.849 1.00 94.81 86 ARG A C 1
ATOM 628 O O . ARG A 1 86 ? 8.805 -9.056 -9.177 1.00 94.81 86 ARG A O 1
ATOM 635 N N . LEU A 1 87 ? 10.192 -8.541 -10.852 1.00 94.38 87 LEU A N 1
ATOM 636 C CA . LEU A 1 87 ? 9.482 -7.318 -11.218 1.00 94.38 87 LEU A CA 1
ATOM 637 C C . LEU A 1 87 ? 8.068 -7.642 -11.704 1.00 94.38 8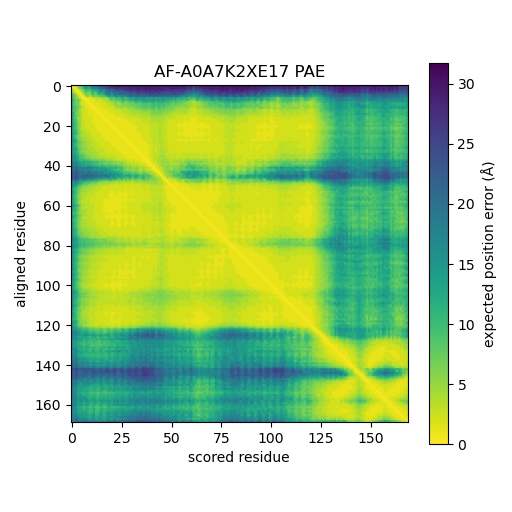7 LEU A C 1
ATOM 639 O O . LEU A 1 87 ? 7.126 -6.975 -11.294 1.00 94.38 87 LEU A O 1
ATOM 643 N N . LEU A 1 88 ? 7.907 -8.675 -12.534 1.00 95.12 88 LEU A N 1
ATOM 644 C CA . LEU A 1 88 ? 6.595 -9.110 -13.007 1.00 95.12 88 LEU A CA 1
ATOM 645 C C . LEU A 1 88 ? 5.688 -9.566 -11.860 1.00 95.12 88 LEU A C 1
ATOM 647 O O . LEU A 1 88 ? 4.524 -9.170 -11.816 1.00 95.12 88 LEU A O 1
ATOM 651 N N . GLU A 1 89 ? 6.214 -10.376 -10.942 1.00 95.81 89 GLU A N 1
ATOM 652 C CA . GLU A 1 89 ? 5.492 -10.841 -9.752 1.00 95.81 89 GLU A CA 1
ATOM 653 C C . GLU A 1 89 ? 5.013 -9.654 -8.911 1.00 95.81 89 GLU A C 1
ATOM 655 O O . GLU A 1 89 ? 3.832 -9.551 -8.571 1.00 95.81 89 GLU A O 1
ATOM 660 N N . GLU A 1 90 ? 5.901 -8.698 -8.649 1.00 95.31 90 GLU A N 1
ATOM 661 C CA . GLU A 1 90 ? 5.567 -7.518 -7.860 1.00 95.31 90 GLU A CA 1
ATOM 662 C C . GLU A 1 90 ? 4.609 -6.568 -8.595 1.00 95.31 90 GLU A C 1
ATOM 664 O O . GLU A 1 90 ? 3.718 -5.978 -7.970 1.00 95.31 90 GLU A O 1
ATOM 669 N N . CYS A 1 91 ? 4.709 -6.456 -9.924 1.00 95.56 91 CYS A N 1
ATOM 670 C CA . CYS A 1 91 ? 3.730 -5.750 -10.750 1.00 95.56 91 CYS A CA 1
ATOM 671 C C . CYS A 1 91 ? 2.351 -6.413 -10.654 1.00 95.56 91 CYS A C 1
ATOM 673 O O . CYS A 1 91 ? 1.356 -5.710 -10.485 1.00 95.56 91 CYS A O 1
ATOM 675 N N . ALA A 1 92 ? 2.280 -7.746 -10.706 1.00 95.81 92 ALA A N 1
ATOM 676 C CA . ALA A 1 92 ? 1.029 -8.491 -10.598 1.00 95.81 92 ALA A CA 1
ATOM 677 C C . ALA A 1 92 ? 0.374 -8.314 -9.219 1.00 95.81 92 ALA A C 1
ATOM 679 O O . ALA A 1 92 ? -0.828 -8.063 -9.136 1.00 95.81 92 ALA A O 1
ATOM 680 N N . LEU A 1 93 ? 1.157 -8.368 -8.137 1.00 96.62 93 LEU A N 1
ATOM 681 C CA . LEU A 1 93 ? 0.664 -8.122 -6.778 1.00 96.62 93 LEU A CA 1
ATOM 682 C C . LEU A 1 93 ? 0.196 -6.674 -6.577 1.00 96.62 93 LEU A C 1
ATOM 684 O O . LEU A 1 93 ? -0.809 -6.434 -5.906 1.00 96.62 93 LEU A O 1
ATOM 688 N N . THR A 1 94 ? 0.903 -5.706 -7.165 1.00 96.56 94 THR A N 1
ATOM 689 C CA . THR A 1 94 ? 0.509 -4.287 -7.119 1.00 96.56 94 THR A CA 1
ATOM 690 C C . THR A 1 94 ? -0.782 -4.059 -7.898 1.00 96.56 94 THR A C 1
ATOM 692 O O . THR A 1 94 ? -1.726 -3.486 -7.359 1.00 96.56 94 THR A O 1
ATOM 695 N N . HIS A 1 95 ? -0.878 -4.612 -9.108 1.00 96.12 95 HIS A N 1
ATOM 696 C CA . HIS A 1 95 ? -2.096 -4.574 -9.907 1.00 96.12 95 HIS A CA 1
ATOM 697 C C . HIS A 1 95 ? -3.275 -5.227 -9.172 1.00 96.12 95 HIS A C 1
ATOM 699 O O . HIS A 1 95 ? -4.361 -4.658 -9.123 1.00 96.12 95 HIS A O 1
ATOM 705 N N . LEU A 1 96 ? -3.075 -6.384 -8.531 1.00 96.81 96 LEU A N 1
ATOM 706 C CA . LEU A 1 96 ? -4.119 -7.041 -7.741 1.00 96.81 96 LEU A CA 1
ATOM 707 C C . LEU A 1 96 ? -4.645 -6.134 -6.620 1.00 96.81 96 LEU A C 1
ATOM 709 O O . LEU A 1 96 ? -5.856 -6.080 -6.400 1.00 96.81 96 LEU A O 1
ATOM 713 N N . LEU A 1 97 ? -3.762 -5.409 -5.930 1.00 97.12 97 LEU A N 1
ATOM 714 C CA . LEU A 1 97 ? -4.157 -4.458 -4.894 1.00 97.12 97 LEU A CA 1
ATOM 715 C C . LEU A 1 97 ? -4.950 -3.274 -5.470 1.00 97.12 97 LEU A C 1
ATOM 717 O O . LEU A 1 97 ? -5.980 -2.917 -4.896 1.00 97.12 97 LEU A O 1
ATOM 721 N N . ASP A 1 98 ? -4.532 -2.720 -6.612 1.00 96.12 98 ASP A N 1
ATOM 722 C CA . ASP A 1 98 ? -5.274 -1.659 -7.311 1.00 96.12 98 ASP A CA 1
ATOM 723 C C . ASP A 1 98 ? -6.678 -2.135 -7.699 1.00 96.12 98 ASP A C 1
ATOM 725 O O . ASP A 1 98 ? -7.680 -1.492 -7.376 1.00 96.12 98 ASP A O 1
ATOM 729 N N . ARG A 1 99 ? -6.781 -3.317 -8.317 1.00 96.44 99 ARG A N 1
ATOM 730 C CA . ARG A 1 99 ? -8.068 -3.930 -8.678 1.00 96.44 99 ARG A CA 1
ATOM 731 C C . ARG A 1 99 ? -8.943 -4.171 -7.451 1.00 96.44 99 ARG A C 1
ATOM 733 O O . ARG A 1 99 ? -10.146 -3.910 -7.501 1.00 96.44 99 ARG A O 1
ATOM 740 N N . ALA A 1 100 ? -8.357 -4.649 -6.355 1.00 97.12 100 ALA A N 1
ATOM 741 C CA . ALA A 1 100 ? -9.074 -4.895 -5.112 1.00 97.12 100 ALA A CA 1
ATOM 742 C C . ALA A 1 100 ? -9.583 -3.590 -4.479 1.00 97.12 100 ALA A C 1
ATOM 744 O O . ALA A 1 100 ? -10.705 -3.565 -3.976 1.00 97.12 100 ALA A O 1
ATOM 745 N N . TRP A 1 101 ? -8.817 -2.495 -4.560 1.00 97.31 101 TRP A N 1
ATOM 746 C CA . TRP A 1 101 ? -9.275 -1.165 -4.149 1.00 97.31 101 TRP A CA 1
ATOM 747 C C . TRP A 1 101 ? -10.455 -0.685 -4.997 1.00 97.31 101 TRP A C 1
ATOM 749 O O . TRP A 1 101 ? -11.487 -0.291 -4.458 1.00 97.31 101 TRP A O 1
ATOM 759 N N . LEU A 1 102 ? -10.345 -0.780 -6.323 1.00 95.50 102 LEU A N 1
ATOM 760 C CA . LEU A 1 102 ? -11.405 -0.368 -7.249 1.00 95.50 102 LEU A CA 1
ATOM 761 C C . LEU A 1 102 ? -12.689 -1.202 -7.108 1.00 95.50 102 LEU A C 1
ATOM 763 O O . LEU A 1 102 ? -13.763 -0.755 -7.506 1.00 95.50 102 LEU A O 1
ATOM 767 N N . ALA A 1 103 ? -12.589 -2.410 -6.553 1.00 95.69 103 ALA A N 1
ATOM 768 C CA . ALA A 1 103 ? -13.714 -3.296 -6.282 1.00 95.69 103 ALA A CA 1
ATOM 769 C C . ALA A 1 103 ? -14.115 -3.350 -4.796 1.00 95.69 103 ALA A C 1
ATOM 771 O O . ALA A 1 103 ? -14.947 -4.191 -4.450 1.00 95.69 103 ALA A O 1
ATOM 772 N N . ALA A 1 104 ? -13.557 -2.488 -3.936 1.00 91.88 104 ALA A N 1
ATOM 773 C CA . ALA A 1 104 ? -13.646 -2.618 -2.480 1.00 91.88 104 ALA A CA 1
ATOM 774 C C . ALA A 1 104 ? -15.085 -2.704 -1.949 1.00 91.88 104 ALA A C 1
ATOM 776 O O . ALA A 1 104 ? -15.341 -3.487 -1.037 1.00 91.88 104 ALA A O 1
ATOM 777 N N . ASP A 1 105 ? -16.030 -1.987 -2.564 1.00 91.19 105 ASP A N 1
ATOM 778 C CA . ASP A 1 105 ? -17.447 -1.975 -2.161 1.00 91.19 105 ASP A CA 1
ATOM 779 C C . ASP A 1 105 ? -18.161 -3.325 -2.358 1.00 91.19 105 ASP A C 1
ATOM 781 O O . ASP A 1 105 ? -19.247 -3.542 -1.829 1.00 91.19 105 ASP A O 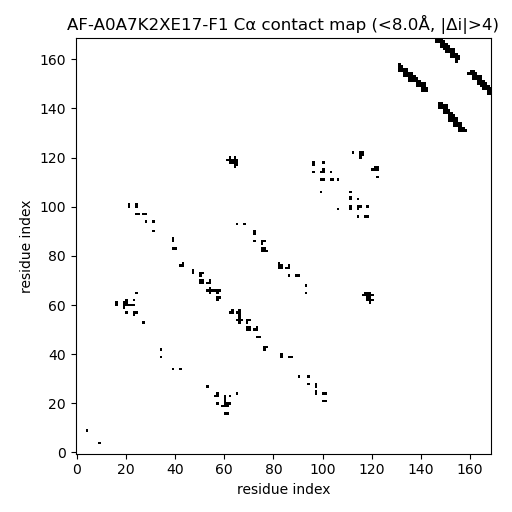1
ATOM 785 N N . ARG A 1 106 ? -17.560 -4.248 -3.120 1.00 94.44 106 ARG A N 1
ATOM 786 C CA . ARG A 1 106 ? -18.096 -5.593 -3.391 1.00 94.44 106 ARG A CA 1
ATOM 787 C C . ARG A 1 106 ? -17.353 -6.695 -2.638 1.00 94.44 106 ARG A C 1
ATOM 789 O O . ARG A 1 106 ? -17.704 -7.865 -2.773 1.00 94.44 106 ARG A O 1
ATOM 796 N N . LEU A 1 107 ? -16.304 -6.350 -1.892 1.00 94.81 107 LEU A N 1
ATOM 797 C CA . LEU A 1 107 ? -15.513 -7.325 -1.152 1.00 94.81 107 LEU A CA 1
ATOM 798 C C . LEU A 1 107 ? -16.166 -7.644 0.200 1.00 94.81 107 LEU A C 1
ATOM 800 O O . LEU A 1 107 ? -16.690 -6.743 0.858 1.00 94.81 107 LEU A O 1
ATOM 804 N N . PRO A 1 108 ? -16.068 -8.897 0.681 1.00 94.69 108 PRO A N 1
ATOM 805 C CA . PRO A 1 108 ? -16.372 -9.210 2.071 1.00 94.69 108 PRO A CA 1
ATOM 806 C C . PRO A 1 108 ? -15.606 -8.286 3.026 1.00 94.69 108 PRO A C 1
ATOM 808 O O . PRO A 1 108 ? -14.435 -7.974 2.792 1.00 94.69 108 PRO A O 1
ATOM 811 N N . ALA A 1 109 ? -16.245 -7.878 4.126 1.00 89.75 109 ALA A N 1
ATOM 812 C CA . ALA A 1 109 ? -15.707 -6.869 5.044 1.00 89.75 109 ALA A CA 1
ATOM 813 C C . ALA A 1 109 ? -14.257 -7.125 5.527 1.00 89.75 109 ALA A C 1
ATOM 815 O O . ALA A 1 109 ? -13.481 -6.162 5.576 1.00 89.75 109 ALA A O 1
ATOM 816 N N . PRO A 1 110 ? -13.829 -8.375 5.822 1.00 89.25 110 PRO A N 1
ATOM 817 C CA . PRO A 1 110 ? -12.433 -8.647 6.166 1.00 89.25 110 PRO A CA 1
ATOM 818 C C . PRO A 1 110 ? -11.461 -8.294 5.032 1.00 89.25 110 PRO A C 1
ATOM 820 O O . PRO A 1 110 ? -10.450 -7.639 5.275 1.00 89.25 110 PRO A O 1
ATOM 823 N N . PHE A 1 111 ? -11.795 -8.640 3.785 1.00 91.25 111 PHE A N 1
ATOM 824 C CA . PHE A 1 111 ? -10.966 -8.324 2.620 1.00 91.25 111 PHE A CA 1
ATOM 825 C C . PHE A 1 111 ? -10.953 -6.827 2.320 1.00 91.25 111 PHE A C 1
ATOM 827 O O . PHE A 1 111 ? -9.883 -6.270 2.089 1.00 91.25 111 PHE A O 1
ATOM 834 N N . ALA A 1 112 ? -12.103 -6.151 2.400 1.00 92.75 112 ALA A N 1
ATOM 835 C CA . ALA A 1 112 ? -12.164 -4.697 2.258 1.00 92.75 112 ALA A CA 1
ATOM 836 C C . ALA A 1 112 ? -11.275 -3.996 3.303 1.00 92.75 112 ALA A C 1
ATOM 838 O O . ALA A 1 112 ? -10.547 -3.058 2.977 1.00 92.75 112 ALA A O 1
ATOM 839 N N . THR A 1 113 ? -11.266 -4.490 4.545 1.00 90.81 113 THR A N 1
ATOM 840 C CA . THR A 1 113 ? -10.378 -3.988 5.607 1.00 90.81 113 THR A CA 1
ATOM 841 C C . THR A 1 113 ? -8.910 -4.201 5.249 1.00 90.81 113 THR A C 1
ATOM 843 O O . THR A 1 113 ? -8.130 -3.251 5.305 1.00 90.81 113 THR A O 1
ATOM 846 N N . THR A 1 114 ? -8.535 -5.405 4.803 1.00 91.94 114 THR A N 1
ATOM 847 C CA . THR A 1 114 ? -7.166 -5.692 4.351 1.00 91.94 114 THR A CA 1
ATOM 848 C C . THR A 1 114 ? -6.733 -4.759 3.223 1.00 91.94 114 THR A C 1
ATOM 850 O O . THR A 1 114 ? -5.654 -4.177 3.300 1.00 91.94 114 THR A O 1
ATOM 853 N N . VAL A 1 115 ? -7.572 -4.568 2.204 1.00 95.88 115 VAL A N 1
ATOM 854 C CA . VAL A 1 115 ? -7.291 -3.674 1.073 1.00 95.88 115 VAL A CA 1
ATOM 855 C C . VAL A 1 115 ? -7.072 -2.244 1.557 1.00 95.88 115 VAL A C 1
ATOM 857 O O . VAL A 1 115 ? -6.054 -1.642 1.222 1.00 95.88 115 VAL A O 1
ATOM 860 N N . ARG A 1 116 ? -7.963 -1.719 2.411 1.00 93.88 116 ARG A N 1
ATOM 861 C CA . ARG A 1 116 ? -7.828 -0.380 3.008 1.00 93.88 116 ARG A CA 1
ATOM 862 C C . ARG A 1 116 ? -6.495 -0.221 3.739 1.00 93.88 116 ARG A C 1
ATOM 864 O O . ARG A 1 116 ? -5.794 0.762 3.515 1.00 93.88 116 ARG A O 1
ATOM 871 N N . THR A 1 117 ? -6.119 -1.192 4.567 1.00 92.75 117 THR A N 1
ATOM 872 C CA . THR A 1 117 ? -4.828 -1.172 5.266 1.00 92.75 117 THR A CA 1
ATOM 873 C C . THR A 1 117 ? -3.653 -1.211 4.290 1.00 92.75 117 THR A C 1
ATOM 875 O O . THR A 1 117 ? -2.708 -0.443 4.449 1.00 92.75 117 THR A O 1
ATOM 878 N N . ARG A 1 118 ? -3.716 -2.047 3.247 1.00 94.56 118 ARG A N 1
ATOM 879 C CA . ARG A 1 118 ? -2.640 -2.201 2.254 1.00 94.56 118 ARG A CA 1
ATOM 880 C C . ARG A 1 118 ? -2.464 -0.987 1.341 1.00 94.56 118 ARG A C 1
ATOM 882 O O . ARG A 1 118 ? -1.337 -0.720 0.947 1.00 94.56 118 ARG A O 1
ATOM 889 N N . VAL A 1 119 ? -3.514 -0.207 1.064 1.00 96.00 119 VAL A N 1
ATOM 890 C CA . VAL A 1 119 ? -3.372 1.095 0.374 1.00 96.00 119 VAL A CA 1
ATOM 891 C C . VAL A 1 119 ? -2.903 2.221 1.310 1.00 96.00 119 VAL A C 1
ATOM 893 O O . VAL A 1 119 ? -2.581 3.318 0.855 1.00 96.00 119 VAL A O 1
ATOM 896 N N . GLY A 1 120 ? -2.810 1.958 2.619 1.00 92.31 120 GLY A N 1
ATOM 897 C CA . GLY A 1 120 ? -2.302 2.899 3.619 1.00 92.31 120 GLY A CA 1
ATOM 898 C C . GLY A 1 120 ? -3.376 3.733 4.322 1.00 92.31 120 GLY A C 1
ATOM 899 O O . GLY A 1 120 ? -3.083 4.810 4.848 1.00 92.31 120 GLY A O 1
ATOM 900 N N . LEU A 1 121 ? -4.629 3.268 4.338 1.00 91.12 121 LEU A N 1
ATOM 901 C CA . LEU A 1 121 ? -5.648 3.818 5.229 1.00 91.12 121 LEU A CA 1
ATOM 902 C C . LEU A 1 121 ? -5.489 3.220 6.632 1.00 91.12 121 LEU A C 1
ATOM 904 O O . LEU A 1 121 ? -5.314 2.005 6.761 1.00 91.12 121 LEU A O 1
ATOM 908 N N . PRO A 1 122 ? -5.608 4.037 7.693 1.00 82.62 122 PRO A N 1
ATOM 909 C CA . PRO A 1 122 ? -5.639 3.505 9.045 1.00 82.62 122 PRO A CA 1
ATOM 910 C C . PRO A 1 122 ? -6.845 2.572 9.192 1.00 82.62 122 PRO A C 1
ATOM 912 O O . PRO A 1 122 ? -7.965 2.917 8.799 1.00 82.62 122 PRO A O 1
ATOM 915 N N . SER A 1 123 ? -6.611 1.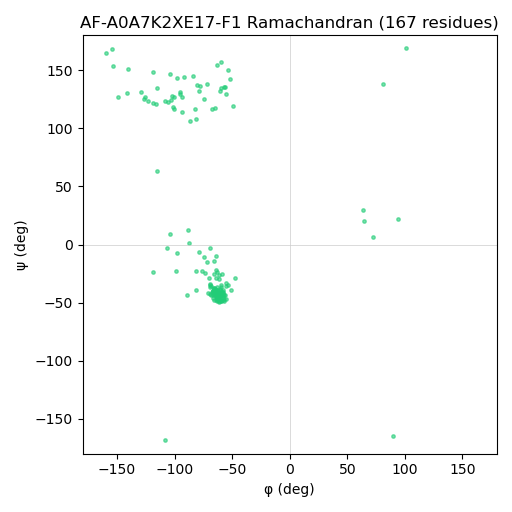384 9.748 1.00 73.56 123 SER A N 1
ATOM 916 C CA . SER A 1 123 ? -7.702 0.529 10.207 1.00 73.56 123 SER A CA 1
ATOM 917 C C . SER A 1 123 ? -8.205 1.074 11.542 1.00 73.56 123 SER A C 1
ATOM 919 O O . SER A 1 123 ? -7.374 1.414 12.389 1.00 73.56 123 SER A O 1
ATOM 921 N N . PRO A 1 124 ? -9.526 1.157 11.770 1.00 68.75 124 PRO A N 1
ATOM 922 C CA . PRO A 1 124 ? -10.028 1.411 13.111 1.00 68.75 124 PRO A CA 1
ATOM 923 C C . PRO A 1 124 ? -9.479 0.340 14.060 1.00 68.75 124 PRO A C 1
ATOM 925 O O . PRO A 1 124 ? -9.451 -0.847 13.722 1.00 68.75 124 PRO A O 1
ATOM 928 N N . VAL A 1 125 ? -9.010 0.772 15.232 1.00 69.88 125 VAL A N 1
ATOM 929 C CA . VAL A 1 125 ? -8.624 -0.146 16.306 1.00 69.88 125 VAL A CA 1
ATOM 930 C C . VAL A 1 125 ? -9.903 -0.821 16.787 1.00 69.88 125 VAL A C 1
ATOM 932 O O . VAL A 1 125 ? -10.823 -0.150 17.250 1.00 69.88 125 VAL A O 1
ATOM 935 N N . ALA A 1 126 ? -9.978 -2.138 16.619 1.00 69.38 126 ALA A N 1
ATOM 936 C CA . ALA A 1 126 ? -11.111 -2.943 17.047 1.00 69.38 126 ALA A CA 1
ATOM 937 C C . ALA A 1 126 ? -10.765 -3.712 18.329 1.00 69.38 126 ALA A C 1
ATOM 939 O O . ALA A 1 126 ? -9.630 -4.152 18.511 1.00 69.38 126 ALA A O 1
ATOM 940 N N . GLY A 1 127 ? -11.767 -3.911 19.186 1.00 78.12 127 GLY A N 1
ATOM 941 C CA . GLY A 1 127 ? -11.642 -4.669 20.431 1.00 78.12 127 GLY A CA 1
ATOM 942 C C . GLY A 1 127 ? -11.506 -3.800 21.682 1.00 78.12 127 GLY A C 1
ATOM 943 O O . GLY A 1 127 ? -11.337 -2.583 21.616 1.00 78.12 127 GLY A O 1
ATOM 944 N N . ALA A 1 128 ? -11.624 -4.444 22.843 1.00 84.50 128 ALA A N 1
ATOM 945 C CA . ALA A 1 128 ? -11.470 -3.776 24.128 1.00 84.50 128 ALA A CA 1
ATOM 946 C C . ALA A 1 128 ? -9.992 -3.421 24.377 1.00 84.50 128 ALA A C 1
ATOM 948 O O . ALA A 1 128 ? -9.118 -4.252 24.102 1.00 84.50 128 ALA A O 1
ATOM 949 N N . PRO A 1 129 ? -9.692 -2.223 24.914 1.00 86.81 129 PRO A N 1
ATOM 950 C CA . PRO A 1 129 ? -8.334 -1.878 25.309 1.00 86.81 129 PRO A CA 1
ATOM 951 C C . PRO A 1 129 ? -7.832 -2.864 26.367 1.00 86.81 129 PRO A C 1
ATOM 953 O O . PRO A 1 129 ? -8.538 -3.186 27.323 1.00 86.81 129 PRO A O 1
ATOM 956 N N . VAL A 1 130 ? -6.598 -3.335 26.196 1.00 89.31 130 VAL A N 1
ATOM 957 C CA . VAL A 1 130 ? -5.968 -4.300 27.102 1.00 89.31 130 VAL A CA 1
ATOM 958 C C . VAL A 1 130 ? -4.968 -3.572 27.986 1.00 89.31 130 VAL A C 1
ATOM 960 O O . VAL A 1 130 ? -4.049 -2.925 27.486 1.00 89.31 130 VAL A O 1
ATOM 963 N N . ARG A 1 131 ? -5.135 -3.701 29.304 1.00 92.25 131 ARG A N 1
ATOM 964 C CA . ARG A 1 131 ? -4.104 -3.340 30.282 1.00 92.25 131 ARG A CA 1
ATOM 965 C 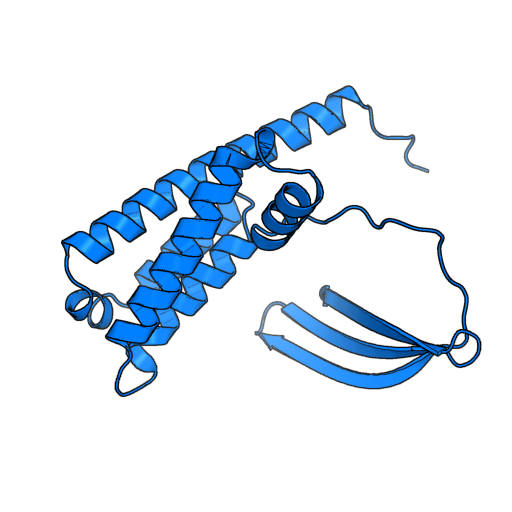C . ARG A 1 131 ? -3.315 -4.590 30.648 1.00 92.25 131 ARG A C 1
ATOM 967 O O . ARG A 1 131 ? -3.913 -5.615 30.951 1.00 92.25 131 ARG A O 1
ATOM 974 N N . ASP A 1 132 ? -1.996 -4.479 30.611 1.00 95.12 132 ASP A N 1
ATOM 975 C CA . ASP A 1 132 ? -1.061 -5.530 31.007 1.00 95.12 132 ASP A CA 1
ATOM 976 C C . ASP A 1 132 ? 0.262 -4.881 31.450 1.00 95.12 132 ASP A C 1
ATOM 978 O O . ASP A 1 132 ? 0.492 -3.690 31.205 1.00 95.12 132 ASP A O 1
ATOM 982 N N . HIS A 1 133 ? 1.134 -5.665 32.074 1.00 96.31 133 HIS A N 1
ATOM 983 C CA . HIS A 1 133 ? 2.539 -5.338 32.255 1.00 96.31 133 HIS A CA 1
ATOM 984 C C . HIS A 1 133 ? 3.306 -5.804 31.016 1.00 96.31 133 HIS A C 1
ATOM 986 O O . HIS A 1 133 ? 3.506 -6.996 30.789 1.00 96.31 133 HIS A O 1
ATOM 992 N N . TRP A 1 134 ? 3.704 -4.843 30.187 1.00 96.75 134 TRP A N 1
ATOM 993 C CA . TRP A 1 134 ? 4.354 -5.109 28.909 1.00 96.75 134 TRP A CA 1
ATOM 994 C C . TRP A 1 134 ? 5.875 -5.086 29.052 1.00 96.75 134 TRP A C 1
ATOM 996 O O . TRP A 1 134 ? 6.465 -4.033 29.295 1.00 96.75 134 TRP A O 1
ATOM 1006 N N . LEU A 1 135 ? 6.515 -6.238 28.864 1.00 97.62 135 LEU A N 1
ATOM 1007 C CA . LEU A 1 135 ? 7.965 -6.331 28.706 1.00 97.62 135 LEU A CA 1
ATOM 1008 C C . LEU A 1 135 ? 8.353 -5.929 27.284 1.00 97.62 135 LEU A C 1
ATOM 1010 O O . LEU A 1 135 ? 7.775 -6.446 26.330 1.00 97.62 135 LEU A O 1
ATOM 1014 N N . VAL A 1 136 ? 9.353 -5.057 27.135 1.00 97.06 136 VAL A N 1
ATOM 1015 C CA . VAL A 1 136 ? 9.961 -4.749 25.832 1.00 97.06 136 VAL A CA 1
ATOM 1016 C C . VAL A 1 136 ? 10.974 -5.839 25.509 1.00 97.06 136 VAL A C 1
ATOM 1018 O O . VAL A 1 136 ? 12.028 -5.914 26.133 1.00 97.06 136 VAL A O 1
ATOM 1021 N N . LEU A 1 137 ? 10.644 -6.697 24.547 1.00 97.25 137 LEU A N 1
ATOM 1022 C CA . LEU A 1 137 ? 11.515 -7.794 24.127 1.00 97.25 137 LEU A CA 1
ATOM 1023 C C . LEU A 1 137 ? 12.601 -7.326 23.157 1.00 97.25 137 LEU A C 1
ATOM 1025 O O . LEU A 1 137 ? 13.735 -7.789 23.219 1.00 97.25 137 LEU A O 1
ATOM 1029 N N . ALA A 1 138 ? 12.244 -6.424 22.244 1.00 96.19 138 ALA A N 1
ATOM 1030 C CA . ALA A 1 138 ? 13.157 -5.860 21.259 1.00 96.19 138 ALA A CA 1
ATOM 1031 C C . ALA A 1 138 ? 12.686 -4.472 20.827 1.00 96.19 138 ALA A C 1
ATOM 1033 O O . ALA A 1 138 ? 11.485 -4.184 20.835 1.00 96.19 138 ALA A O 1
ATOM 1034 N N . GLN A 1 139 ? 13.630 -3.638 20.397 1.00 95.88 139 GLN A N 1
ATOM 1035 C CA . GLN A 1 139 ? 13.353 -2.344 19.789 1.00 95.88 139 GLN A CA 1
ATOM 1036 C C . GLN A 1 139 ? 14.332 -2.086 18.643 1.00 95.88 139 GLN A C 1
ATOM 1038 O O . GLN A 1 139 ? 15.540 -2.202 18.833 1.00 95.88 139 GLN A O 1
ATOM 1043 N N . TYR A 1 140 ? 13.811 -1.706 17.477 1.00 93.44 140 TYR A N 1
ATOM 1044 C CA . TYR A 1 140 ? 14.613 -1.293 16.328 1.00 93.44 140 TYR A CA 1
ATOM 1045 C C . TYR A 1 140 ? 14.116 0.045 15.799 1.00 93.44 140 TYR A C 1
ATOM 1047 O O . TYR A 1 140 ? 12.921 0.211 15.544 1.00 93.44 140 TYR A O 1
ATOM 1055 N N . ASP A 1 141 ? 15.053 0.960 15.586 1.00 90.25 141 ASP A N 1
ATOM 1056 C CA . ASP A 1 141 ? 14.799 2.230 14.923 1.00 90.25 141 ASP A CA 1
ATOM 1057 C C . ASP A 1 141 ? 15.267 2.116 13.470 1.00 90.25 141 ASP A C 1
ATOM 1059 O O . ASP A 1 141 ? 16.394 1.715 13.184 1.00 90.25 141 ASP A O 1
ATOM 1063 N N . THR A 1 142 ? 14.372 2.435 12.543 1.00 81.44 142 THR A N 1
ATOM 1064 C CA . THR A 1 142 ? 14.631 2.484 11.102 1.00 81.44 142 THR A CA 1
ATOM 1065 C C . THR A 1 142 ? 14.224 3.858 10.603 1.00 81.44 142 THR A C 1
ATOM 1067 O O . THR A 1 142 ? 13.085 4.258 10.839 1.00 81.44 142 THR A O 1
ATOM 1070 N N . GLY A 1 143 ? 15.101 4.577 9.911 1.00 68.25 143 GLY A N 1
ATOM 1071 C CA . GLY A 1 143 ? 14.773 5.910 9.416 1.00 68.25 143 GLY A CA 1
ATOM 1072 C C . GLY A 1 143 ? 15.661 6.380 8.275 1.00 68.25 143 GLY A C 1
ATOM 1073 O O . GLY A 1 143 ? 16.719 5.804 8.022 1.00 68.25 143 GLY A O 1
ATOM 1074 N N . ASP A 1 144 ? 15.197 7.428 7.598 1.00 63.28 144 ASP A N 1
ATOM 1075 C CA . ASP A 1 144 ? 16.000 8.275 6.715 1.00 63.28 144 ASP A CA 1
ATOM 1076 C C . ASP A 1 144 ? 16.215 9.657 7.369 1.00 63.28 144 ASP A C 1
ATOM 1078 O O . ASP A 1 144 ? 15.918 9.853 8.548 1.00 63.28 144 ASP A O 1
ATOM 1082 N N . ALA A 1 145 ? 16.719 10.640 6.615 1.00 61.12 145 ALA A N 1
ATOM 1083 C CA . ALA A 1 145 ? 16.947 11.997 7.122 1.00 61.12 145 ALA A CA 1
ATOM 1084 C C . ALA A 1 145 ? 15.667 12.754 7.550 1.00 61.12 145 ALA A C 1
ATOM 1086 O O . ALA A 1 145 ? 15.773 13.846 8.106 1.00 61.12 145 ALA A O 1
ATOM 1087 N N . ARG A 1 146 ? 14.467 12.238 7.255 1.00 64.38 146 ARG A N 1
ATOM 1088 C CA . ARG A 1 146 ? 13.183 12.930 7.441 1.00 64.38 146 ARG A CA 1
ATOM 1089 C C . ARG A 1 146 ? 12.234 12.238 8.413 1.00 64.38 146 ARG A C 1
ATOM 1091 O O . ARG A 1 146 ? 11.348 12.919 8.922 1.00 64.38 146 ARG A O 1
ATOM 1098 N N . LEU A 1 147 ? 12.365 10.931 8.641 1.00 75.25 147 LEU A N 1
ATOM 1099 C CA . LEU A 1 147 ? 11.445 10.188 9.503 1.00 75.25 147 LEU A CA 1
ATOM 1100 C C . LEU A 1 147 ? 12.140 9.018 10.203 1.00 75.25 147 LEU A C 1
ATOM 1102 O O . LEU A 1 147 ? 12.691 8.135 9.544 1.00 75.25 147 LEU A O 1
ATOM 1106 N N . THR A 1 148 ? 12.017 8.949 11.529 1.00 82.69 148 THR A N 1
ATOM 1107 C CA . THR A 1 148 ? 12.426 7.785 12.321 1.00 82.69 148 THR A CA 1
ATOM 1108 C C . THR A 1 148 ? 11.202 6.952 12.682 1.00 82.69 148 THR A C 1
ATOM 1110 O O . THR A 1 148 ? 10.291 7.387 13.382 1.00 82.69 148 THR A O 1
ATOM 1113 N N . THR A 1 149 ? 11.178 5.707 12.215 1.00 86.12 149 THR A N 1
ATOM 1114 C CA . THR A 1 149 ? 10.192 4.705 12.623 1.00 86.12 149 THR A CA 1
ATOM 1115 C C . THR A 1 149 ? 10.810 3.774 13.654 1.00 86.12 149 THR A C 1
ATOM 1117 O O . THR A 1 149 ? 11.723 3.013 13.341 1.00 86.12 149 THR A O 1
ATOM 1120 N N . ARG A 1 150 ? 10.265 3.775 14.867 1.00 92.62 150 ARG A N 1
ATOM 1121 C CA . ARG A 1 150 ? 10.599 2.827 15.929 1.00 92.62 150 ARG A CA 1
ATOM 1122 C C . ARG A 1 150 ? 9.612 1.672 15.942 1.00 92.62 150 ARG A C 1
ATOM 1124 O O . ARG A 1 150 ? 8.399 1.876 15.997 1.00 92.62 150 ARG A O 1
ATOM 1131 N N . ARG A 1 151 ? 10.141 0.454 15.946 1.00 95.25 151 ARG A N 1
ATOM 1132 C CA . ARG A 1 151 ? 9.405 -0.797 16.145 1.00 95.25 151 ARG A CA 1
ATOM 1133 C C . ARG A 1 151 ? 9.760 -1.360 17.514 1.00 95.25 151 ARG A C 1
ATOM 1135 O O . ARG A 1 151 ? 10.937 -1.592 17.762 1.00 95.25 151 ARG A O 1
ATOM 1142 N N . ALA A 1 152 ? 8.774 -1.593 18.377 1.00 96.12 152 ALA A N 1
ATOM 1143 C CA . ALA A 1 152 ? 8.969 -2.226 19.682 1.00 96.12 152 ALA A CA 1
ATOM 1144 C C . ALA A 1 152 ? 8.089 -3.475 19.819 1.00 96.12 152 ALA A C 1
ATOM 1146 O O . ALA A 1 152 ? 6.866 -3.394 19.684 1.00 96.12 152 ALA A O 1
ATOM 1147 N N . TRP A 1 153 ? 8.707 -4.623 20.093 1.00 97.44 153 TRP A N 1
ATOM 1148 C CA . TRP A 1 153 ? 8.016 -5.889 20.333 1.00 97.44 153 TRP A CA 1
ATOM 1149 C C . TRP A 1 153 ? 7.800 -6.052 21.824 1.00 97.44 153 TRP A C 1
ATOM 1151 O O . TRP A 1 153 ? 8.746 -5.961 22.607 1.00 97.44 153 TRP A O 1
ATOM 1161 N N . LEU A 1 154 ? 6.553 -6.299 22.201 1.00 97.12 154 LEU A N 1
ATOM 1162 C CA . LEU A 1 154 ? 6.116 -6.381 23.581 1.00 97.12 154 LEU A CA 1
ATOM 1163 C C . LEU A 1 154 ? 5.552 -7.764 23.892 1.00 97.12 154 LEU A C 1
ATOM 1165 O O . LEU A 1 154 ? 4.915 -8.388 23.039 1.00 97.12 154 LEU A O 1
ATOM 1169 N N . TYR A 1 155 ? 5.724 -8.193 25.139 1.00 97.62 155 TYR A N 1
ATOM 1170 C CA . TYR A 1 155 ? 5.056 -9.362 25.702 1.00 97.62 155 TYR A CA 1
ATOM 1171 C C . TYR A 1 155 ? 4.338 -8.994 27.000 1.00 97.62 155 TYR A C 1
ATOM 1173 O O . TYR A 1 155 ? 4.946 -8.433 27.911 1.00 97.62 155 TYR A O 1
ATOM 1181 N N . GLY A 1 156 ? 3.040 -9.277 27.061 1.00 97.06 156 GLY A N 1
ATOM 1182 C CA . GLY A 1 156 ? 2.195 -9.047 28.227 1.00 97.06 156 GLY A CA 1
ATOM 1183 C C . GLY A 1 156 ? 2.352 -10.185 29.226 1.00 97.06 156 GLY A C 1
ATOM 1184 O O . GLY A 1 156 ? 2.038 -11.333 28.908 1.00 97.06 156 GLY A O 1
ATOM 1185 N N . THR A 1 157 ? 2.860 -9.889 30.420 1.00 96.75 157 THR A N 1
ATOM 1186 C CA . THR A 1 157 ? 3.194 -10.923 31.412 1.00 96.75 157 THR A CA 1
ATOM 1187 C C . THR A 1 157 ? 1.976 -11.494 32.124 1.00 96.75 157 THR A C 1
ATOM 1189 O O . THR A 1 157 ? 2.042 -12.618 32.616 1.00 96.75 157 THR A O 1
ATOM 1192 N N . THR A 1 158 ? 0.863 -10.760 32.157 1.00 95.44 158 THR A N 1
ATOM 1193 C CA . THR A 1 158 ? -0.387 -11.214 32.781 1.00 95.44 158 THR A CA 1
ATOM 1194 C C . THR A 1 158 ? -1.256 -11.960 31.774 1.00 95.44 158 THR A C 1
ATOM 1196 O O . THR A 1 158 ? -1.826 -13.000 32.090 1.00 95.44 158 THR A O 1
ATOM 1199 N N . GLY A 1 159 ? -1.371 -11.432 30.552 1.00 90.69 159 GLY A N 1
ATOM 1200 C CA . GLY A 1 159 ? -2.260 -11.952 29.515 1.00 90.69 159 GLY A CA 1
ATOM 1201 C C . GLY A 1 159 ? -1.598 -12.872 28.488 1.00 90.69 159 GLY A C 1
ATOM 1202 O O . GLY A 1 159 ? -2.306 -13.404 27.634 1.00 90.69 159 GLY A O 1
ATOM 1203 N N . GLY A 1 160 ? -0.269 -13.025 28.511 1.00 93.81 160 GLY A N 1
ATOM 1204 C CA . GLY A 1 160 ? 0.487 -13.865 27.572 1.00 93.81 160 GLY A CA 1
ATOM 1205 C C . GLY A 1 160 ? 0.437 -13.393 26.114 1.00 93.81 160 GLY A C 1
ATOM 1206 O O . GLY A 1 160 ? 0.633 -14.185 25.194 1.00 93.81 160 GLY A O 1
ATOM 1207 N N . ARG A 1 161 ? 0.114 -12.116 25.874 1.00 92.56 161 ARG A N 1
ATOM 1208 C CA . ARG A 1 161 ? -0.076 -11.565 24.523 1.00 92.56 161 ARG A CA 1
ATOM 1209 C C . ARG A 1 161 ? 1.216 -10.983 23.975 1.00 92.56 161 ARG A C 1
ATOM 1211 O O . ARG A 1 161 ? 1.956 -10.331 24.701 1.00 92.56 161 ARG A O 1
ATOM 1218 N N . THR A 1 162 ? 1.436 -11.127 22.674 1.00 95.62 162 THR A N 1
ATOM 1219 C CA . THR A 1 162 ? 2.474 -10.387 21.953 1.00 95.62 162 THR A CA 1
ATOM 1220 C C . THR A 1 162 ? 1.867 -9.176 21.249 1.00 95.62 162 THR A C 1
ATOM 1222 O O . THR A 1 162 ? 0.738 -9.224 20.756 1.00 95.62 162 THR A O 1
ATOM 1225 N N . ALA A 1 163 ? 2.605 -8.069 21.214 1.00 92.50 163 ALA A N 1
ATOM 1226 C CA . ALA A 1 163 ? 2.199 -6.855 20.513 1.00 92.50 163 ALA A CA 1
ATOM 1227 C C . ALA A 1 163 ? 3.395 -6.205 19.808 1.00 92.50 163 ALA A C 1
ATOM 1229 O O . ALA A 1 163 ? 4.532 -6.321 20.257 1.00 92.50 163 ALA A O 1
ATOM 1230 N N . LEU A 1 164 ? 3.126 -5.498 18.709 1.00 93.12 164 LEU A N 1
ATOM 1231 C CA . LEU A 1 164 ? 4.091 -4.640 18.025 1.00 93.12 164 LEU A CA 1
ATOM 1232 C C . LEU A 1 164 ? 3.587 -3.201 18.097 1.00 93.12 164 LEU A C 1
ATOM 1234 O O . LEU A 1 164 ? 2.503 -2.901 17.596 1.00 93.12 164 LEU A O 1
ATOM 1238 N N . VAL A 1 165 ? 4.381 -2.315 18.692 1.00 90.62 165 VAL A N 1
ATOM 1239 C CA . VAL A 1 165 ? 4.108 -0.877 18.723 1.00 90.62 165 VAL A CA 1
ATOM 1240 C C . VAL A 1 165 ? 4.989 -0.183 17.695 1.00 90.62 165 VAL A C 1
ATOM 1242 O O . VAL A 1 165 ? 6.207 -0.376 17.671 1.00 90.62 165 VAL A O 1
ATOM 1245 N N . LEU A 1 166 ? 4.353 0.619 16.841 1.00 88.75 166 LEU A N 1
ATOM 1246 C CA . LEU A 1 166 ? 5.014 1.477 15.867 1.00 88.75 166 LEU A CA 1
ATOM 1247 C C . LEU A 1 166 ? 4.934 2.921 16.360 1.00 88.75 166 LEU A C 1
ATOM 1249 O O . LEU A 1 166 ? 3.839 3.432 16.590 1.00 88.75 166 LEU A O 1
ATOM 1253 N N . SER A 1 167 ? 6.088 3.561 16.520 1.00 83.00 167 SER A N 1
ATOM 1254 C CA . SER A 1 167 ? 6.195 4.987 16.821 1.00 83.00 167 SER A CA 1
ATOM 1255 C C . SER A 1 167 ? 6.871 5.685 15.651 1.00 83.00 167 SER A C 1
ATOM 1257 O O . SER A 1 167 ? 7.879 5.202 15.142 1.00 83.00 167 SER A O 1
ATOM 1259 N N . TYR A 1 168 ? 6.316 6.815 15.232 1.00 81.56 168 TYR A N 1
ATOM 1260 C CA . TYR A 1 168 ? 6.817 7.616 14.118 1.00 81.56 168 TYR A CA 1
ATOM 1261 C C . TYR A 1 168 ? 7.193 8.991 14.673 1.00 81.56 168 TYR A C 1
ATOM 1263 O O . TYR A 1 168 ? 6.340 9.632 15.290 1.00 81.56 168 TYR A O 1
ATOM 1271 N N . GLY A 1 169 ? 8.453 9.397 14.510 1.00 69.50 169 GLY A N 1
ATOM 1272 C CA . GLY A 1 169 ? 9.010 10.648 15.031 1.00 69.50 169 GLY A CA 1
ATOM 1273 C C . GLY A 1 169 ? 9.985 11.310 14.076 1.00 69.50 169 GLY A C 1
ATOM 1274 O O . GLY A 1 169 ? 10.427 10.642 13.112 1.00 69.50 169 GLY A O 1
#

Sequence (169 aa):
GEGPADPVAVRRRTERRAARITSGARELEQRLTDLLRGGLAAAGRSGHGLWEETAARMVDAQAPGLAGRVRELGAIPGSGPGWPVRLLEECALTHLLDRAWLAADRLPAPFATTVRTRVGLPSPVAGAPVRDHWLVLAQYDTGDARLTTRRAWLYGTTGGRTALVLSYG

Foldseek 3Di:
DDDDPDPVVVVVVVVQLLVLQLVLLVVLLVVLVVCVVVPLVCLLVPALVVLQVSLVSLVVSVQNLLSVLSNVLNCQSVPDPPSSVVSVVSSVVSNVLSVCSVCLVVDDPVSSQVSCVNSPHDRPDDDDDDDADWDFPDWDWDDDPPKIWIWTWIAGPVPRDIDIDIDID